Protein AF-M3GEL7-F1 (afdb_monomer)

Sequence (163 aa):
MSGAVFDLKSNQLRPANWTSADAAGLPILPGLVRYEEIASGEIKHAIRFTAKKTQKAYLWPARHYASKITDKNVPPMGTRFRLKASFNIDGFSKENQVILRALKKYGMILADNGSDWFLSGAPNEKWNNDQLHKLGKVLGDQFEAVDSESLMISTDSGEAKQN

Organism: NCBI:txid1001598

Radius of gyration: 15.4 Å; Cα contacts (8 Å, |Δi|>4): 312; chains: 1; bounding box: 36×35×39 Å

Structure (mmCIF, N/CA/C/O backbone):
data_AF-M3GEL7-F1
#
_entry.id   AF-M3GEL7-F1
#
loop_
_atom_site.group_PDB
_atom_site.id
_atom_site.type_symbol
_atom_site.label_atom_id
_atom_site.label_alt_id
_atom_site.label_comp_id
_atom_site.label_asym_id
_atom_site.label_entity_id
_atom_site.label_seq_id
_atom_site.pdbx_PDB_ins_code
_atom_site.Cartn_x
_atom_site.Cartn_y
_atom_site.Cartn_z
_atom_site.occupancy
_atom_site.B_iso_or_equiv
_atom_site.auth_seq_id
_atom_site.auth_comp_id
_atom_site.auth_asym_id
_atom_site.auth_atom_id
_atom_site.pdbx_PDB_model_num
ATOM 1 N N . MET A 1 1 ? 19.418 11.957 -10.071 1.00 50.59 1 MET A N 1
ATOM 2 C CA . MET A 1 1 ? 18.306 12.801 -9.583 1.00 50.59 1 MET A CA 1
ATOM 3 C C . MET A 1 1 ? 17.101 11.884 -9.416 1.00 50.59 1 MET A C 1
ATOM 5 O O . MET A 1 1 ? 16.746 11.236 -10.389 1.00 50.59 1 MET A O 1
ATOM 9 N N . SER A 1 2 ? 16.543 11.740 -8.211 1.00 70.19 2 SER A N 1
ATOM 10 C CA . SER A 1 2 ? 15.485 10.744 -7.920 1.00 70.19 2 SER A CA 1
ATOM 11 C C . SER A 1 2 ? 14.057 11.267 -8.149 1.00 70.19 2 SER A C 1
ATOM 13 O O . SER A 1 2 ? 13.096 10.654 -7.703 1.00 70.19 2 SER A O 1
ATOM 15 N N . GLY A 1 3 ? 13.895 12.408 -8.823 1.00 79.50 3 GLY A N 1
ATOM 16 C CA . GLY A 1 3 ? 12.582 12.978 -9.131 1.00 79.50 3 GLY A CA 1
ATOM 17 C C . GLY A 1 3 ? 11.860 12.214 -10.245 1.00 79.50 3 GLY A C 1
ATOM 18 O O . GLY A 1 3 ? 12.480 11.755 -11.203 1.00 79.50 3 GLY A O 1
ATOM 19 N N . ALA A 1 4 ? 10.539 12.100 -10.130 1.00 88.44 4 ALA A N 1
ATOM 20 C CA . ALA A 1 4 ? 9.664 11.553 -11.160 1.00 88.44 4 ALA A CA 1
ATOM 21 C C . ALA A 1 4 ? 8.361 12.359 -11.208 1.00 88.44 4 ALA A C 1
ATOM 23 O O . ALA A 1 4 ? 7.860 12.786 -10.169 1.00 88.44 4 ALA A O 1
ATOM 24 N N . VAL A 1 5 ? 7.827 12.559 -12.412 1.00 90.25 5 VAL A N 1
ATOM 25 C CA . VAL A 1 5 ? 6.538 13.223 -12.641 1.00 90.25 5 VAL A CA 1
ATOM 26 C C . VAL A 1 5 ? 5.506 12.154 -12.976 1.00 90.25 5 VAL A C 1
ATOM 28 O O . VAL A 1 5 ? 5.783 11.265 -13.781 1.00 90.25 5 VAL A O 1
ATOM 31 N N . PHE A 1 6 ? 4.336 12.253 -12.351 1.00 91.56 6 PHE A N 1
ATOM 32 C CA . PHE A 1 6 ? 3.192 11.379 -12.585 1.00 91.56 6 PHE A CA 1
ATOM 33 C C . PHE A 1 6 ? 1.965 12.243 -12.868 1.00 91.56 6 PHE A C 1
ATOM 35 O O . PHE A 1 6 ? 1.700 13.191 -12.127 1.00 91.56 6 PHE A O 1
ATOM 42 N N . ASP A 1 7 ? 1.212 11.904 -13.912 1.00 91.75 7 ASP A N 1
ATOM 43 C CA . ASP A 1 7 ? -0.116 12.472 -14.128 1.00 91.75 7 ASP A CA 1
ATOM 44 C C . ASP A 1 7 ? -1.133 11.697 -13.286 1.00 91.75 7 ASP A C 1
ATOM 46 O O . ASP A 1 7 ? -1.460 10.552 -13.584 1.00 91.75 7 ASP A O 1
ATOM 50 N N . LEU A 1 8 ? -1.639 12.324 -12.224 1.00 89.56 8 LEU A N 1
ATOM 51 C CA . LEU A 1 8 ? -2.596 11.700 -11.305 1.00 89.56 8 LEU A CA 1
ATOM 52 C C . LEU A 1 8 ? -4.015 11.580 -11.884 1.00 89.56 8 LEU A C 1
ATOM 54 O O . LEU A 1 8 ? -4.898 11.049 -11.215 1.00 89.56 8 LEU A O 1
ATOM 58 N N . LYS A 1 9 ? -4.246 12.075 -13.106 1.00 92.56 9 LYS A N 1
ATOM 59 C CA . LYS A 1 9 ? -5.481 11.851 -13.870 1.00 92.56 9 LYS A CA 1
ATOM 60 C C . LYS A 1 9 ? -5.380 10.648 -14.810 1.00 92.56 9 LYS A C 1
ATOM 62 O O . LYS A 1 9 ? -6.354 10.332 -15.489 1.00 92.56 9 LYS A O 1
ATOM 67 N N . SER A 1 10 ? -4.223 9.991 -14.859 1.00 92.81 10 SER A N 1
ATOM 68 C CA . SER A 1 10 ? -3.946 8.857 -15.731 1.00 92.81 10 SER A CA 1
ATOM 69 C C . SER A 1 10 ? -3.562 7.626 -14.917 1.00 92.81 10 SER A C 1
ATOM 71 O O . SER A 1 10 ? -2.902 7.716 -13.885 1.00 92.81 10 SER A O 1
ATOM 73 N N . ASN A 1 11 ? -3.932 6.453 -15.429 1.00 93.31 11 ASN A N 1
ATOM 74 C CA . ASN A 1 11 ? -3.457 5.172 -14.911 1.00 93.31 11 ASN A CA 1
ATOM 75 C C . ASN A 1 11 ? -2.144 4.727 -15.573 1.00 93.31 11 ASN A C 1
ATOM 77 O O . ASN A 1 11 ? -1.678 3.620 -15.317 1.00 93.31 11 ASN A O 1
ATOM 81 N N . GLN A 1 12 ? -1.536 5.543 -16.439 1.00 93.88 12 GLN A N 1
ATOM 82 C CA . GLN A 1 12 ? -0.288 5.178 -17.100 1.00 93.88 12 GLN A CA 1
ATOM 83 C C . GLN A 1 12 ? 0.823 4.953 -16.070 1.00 93.88 12 GLN A C 1
ATOM 85 O O . GLN A 1 12 ? 1.175 5.844 -15.294 1.00 93.88 12 GLN A O 1
ATOM 90 N N . LEU A 1 13 ? 1.399 3.751 -16.079 1.00 93.56 13 LEU A N 1
ATOM 91 C CA . LEU A 1 13 ? 2.525 3.435 -15.213 1.00 93.56 13 LEU A CA 1
ATOM 92 C C . LEU A 1 13 ? 3.823 3.996 -15.789 1.00 93.56 13 LEU A C 1
ATOM 94 O O . LEU A 1 13 ? 4.002 4.130 -17.000 1.00 93.56 13 LEU A O 1
ATOM 98 N N . ARG A 1 14 ? 4.765 4.289 -14.891 1.00 92.06 14 ARG A N 1
ATOM 99 C CA . ARG A 1 14 ? 6.124 4.686 -15.262 1.00 92.06 14 ARG A CA 1
ATOM 100 C C . ARG A 1 14 ? 6.783 3.584 -16.110 1.00 92.06 14 ARG A C 1
ATOM 102 O O . ARG A 1 14 ? 6.498 2.404 -15.876 1.00 92.06 14 ARG A O 1
ATOM 109 N N . PRO A 1 15 ? 7.689 3.925 -17.048 1.00 94.06 15 PRO A N 1
ATOM 110 C CA . PRO A 1 15 ? 8.480 2.916 -17.736 1.00 94.06 15 PRO A CA 1
ATOM 111 C C . PRO A 1 15 ? 9.171 1.974 -16.747 1.00 94.06 15 PRO A C 1
ATOM 113 O O . PRO A 1 15 ? 9.691 2.401 -15.710 1.00 94.06 15 PRO A O 1
ATOM 116 N N . ALA A 1 16 ? 9.163 0.683 -17.072 1.00 93.81 16 ALA A N 1
ATOM 117 C CA . ALA A 1 16 ? 9.795 -0.333 -16.248 1.00 93.81 16 ALA A CA 1
ATOM 118 C C . ALA A 1 16 ? 11.291 -0.036 -16.045 1.00 93.81 16 ALA A C 1
ATOM 120 O O . ALA A 1 16 ? 11.987 0.459 -16.931 1.00 93.81 16 ALA A O 1
ATOM 121 N N . ASN A 1 17 ? 11.786 -0.374 -14.859 1.00 92.81 17 ASN A N 1
ATOM 122 C CA . ASN A 1 17 ? 13.156 -0.210 -14.380 1.00 92.81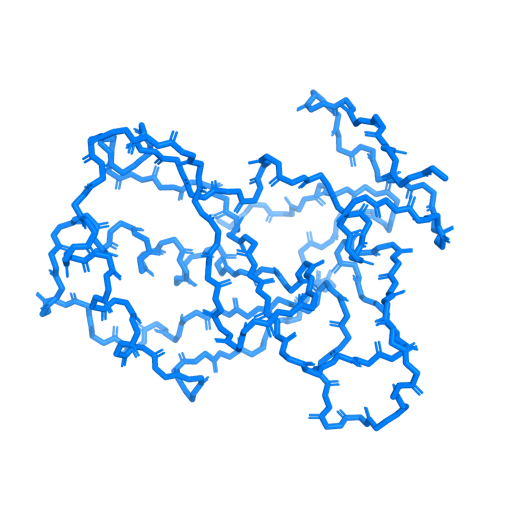 17 ASN A CA 1
ATOM 123 C C . ASN A 1 17 ? 13.636 1.242 -14.188 1.00 92.81 17 ASN A C 1
ATOM 125 O O . ASN A 1 17 ? 14.808 1.457 -13.883 1.00 92.81 17 ASN A O 1
ATOM 129 N N . TRP A 1 18 ? 12.766 2.247 -14.314 1.00 92.81 18 TRP A N 1
ATOM 130 C CA . TRP A 1 18 ? 13.150 3.637 -14.063 1.00 92.81 18 TRP A CA 1
ATOM 131 C C . TRP A 1 18 ? 13.097 3.978 -12.575 1.00 92.81 18 TRP A C 1
ATOM 133 O O . TRP A 1 18 ? 12.063 3.832 -11.926 1.00 92.81 18 TRP A O 1
ATOM 143 N N . THR A 1 19 ? 14.188 4.538 -12.052 1.00 90.50 19 THR A N 1
ATOM 144 C CA . THR A 1 19 ? 14.256 5.029 -10.669 1.00 90.50 19 THR A CA 1
ATOM 145 C C . THR A 1 19 ? 13.264 6.175 -10.423 1.00 90.50 19 THR A C 1
ATOM 147 O O . THR A 1 19 ? 12.926 6.947 -11.331 1.00 90.50 19 THR A O 1
ATOM 150 N N . SER A 1 20 ? 12.806 6.285 -9.176 1.00 92.06 20 SER A N 1
ATOM 151 C CA . SER A 1 20 ? 11.996 7.386 -8.657 1.00 92.06 20 SER A CA 1
ATOM 152 C C . SER A 1 20 ? 12.291 7.599 -7.164 1.00 92.06 20 SER A C 1
ATOM 154 O O . SER A 1 20 ? 13.171 6.936 -6.613 1.00 92.06 20 SER A O 1
ATOM 156 N N . ALA A 1 21 ? 11.574 8.516 -6.514 1.00 92.44 21 ALA A N 1
ATOM 157 C CA . ALA A 1 21 ? 11.632 8.695 -5.064 1.00 92.44 21 ALA A CA 1
ATOM 158 C C . ALA A 1 21 ? 10.999 7.517 -4.303 1.00 92.44 21 ALA A C 1
ATOM 160 O O . ALA A 1 21 ? 11.286 7.333 -3.129 1.00 92.44 21 ALA A O 1
ATOM 161 N N . ASP A 1 22 ? 10.161 6.738 -4.985 1.00 94.62 22 ASP A N 1
ATOM 162 C CA . ASP A 1 22 ? 9.553 5.501 -4.518 1.00 94.62 22 ASP A CA 1
ATOM 163 C C . ASP A 1 22 ? 10.307 4.297 -5.100 1.00 94.62 22 ASP A C 1
ATOM 165 O O . ASP A 1 22 ? 10.508 4.216 -6.322 1.00 94.62 22 ASP A O 1
ATOM 169 N N . ALA A 1 23 ? 10.743 3.360 -4.257 1.00 96.25 23 ALA A N 1
ATOM 170 C CA . ALA A 1 23 ? 11.554 2.236 -4.724 1.00 96.25 23 ALA A CA 1
ATOM 171 C C . ALA A 1 23 ? 10.808 1.290 -5.678 1.00 96.25 23 ALA A C 1
ATOM 173 O O . ALA A 1 23 ? 11.449 0.724 -6.571 1.00 96.25 23 ALA A O 1
ATOM 174 N N . ALA A 1 24 ? 9.488 1.150 -5.523 1.00 96.69 24 ALA A N 1
ATOM 175 C CA . ALA A 1 24 ? 8.626 0.395 -6.426 1.00 96.69 24 ALA A CA 1
ATOM 176 C C . ALA A 1 24 ? 8.343 1.134 -7.747 1.00 96.69 24 ALA A C 1
ATOM 178 O O . ALA A 1 24 ? 7.851 0.524 -8.699 1.00 96.69 24 ALA A O 1
ATOM 179 N N . GLY A 1 25 ? 8.675 2.425 -7.845 1.00 95.88 25 GLY A N 1
ATOM 180 C CA . GLY A 1 25 ? 8.418 3.253 -9.024 1.00 95.88 25 GLY A CA 1
ATOM 181 C C . GLY A 1 25 ? 6.970 3.740 -9.129 1.00 95.88 25 GLY A C 1
ATOM 182 O O . GLY A 1 25 ? 6.530 4.086 -10.227 1.00 95.88 25 GLY A O 1
ATOM 183 N N . LEU A 1 26 ? 6.231 3.743 -8.015 1.00 95.31 26 LEU A N 1
ATOM 184 C CA . LEU A 1 26 ? 4.824 4.135 -7.941 1.00 95.31 26 LEU A CA 1
ATOM 185 C C . LEU A 1 26 ? 4.660 5.621 -7.567 1.00 95.31 26 LEU A C 1
ATOM 187 O O . LEU A 1 26 ? 5.524 6.196 -6.897 1.00 95.31 26 LEU A O 1
ATOM 191 N N . PRO A 1 27 ? 3.539 6.269 -7.939 1.00 94.62 27 PRO A N 1
ATOM 192 C CA . PRO A 1 27 ? 3.213 7.588 -7.410 1.00 94.62 27 PRO A CA 1
ATOM 193 C C . PRO A 1 27 ? 2.946 7.503 -5.898 1.00 94.62 27 PRO A C 1
ATOM 195 O O . PRO A 1 27 ? 2.194 6.649 -5.431 1.00 94.62 27 PRO A O 1
ATOM 198 N N . ILE A 1 28 ? 3.535 8.416 -5.119 1.00 95.81 28 ILE A N 1
ATOM 199 C CA . ILE A 1 28 ? 3.436 8.384 -3.650 1.00 95.81 28 ILE A CA 1
ATOM 200 C C . ILE A 1 28 ? 2.032 8.769 -3.173 1.00 95.81 28 ILE A C 1
ATOM 202 O O . ILE A 1 28 ? 1.422 8.027 -2.404 1.00 95.81 28 ILE A O 1
ATOM 206 N N . LEU A 1 29 ? 1.525 9.920 -3.633 1.00 94.94 29 LEU A N 1
ATOM 207 C CA . LEU A 1 29 ? 0.301 10.544 -3.119 1.00 94.94 29 LEU A CA 1
ATOM 208 C C . LEU A 1 29 ? -0.940 9.626 -3.167 1.00 94.94 29 LEU A C 1
ATOM 210 O O . LEU A 1 29 ? -1.617 9.543 -2.143 1.00 94.94 29 LEU A O 1
ATOM 214 N N . PRO A 1 30 ? -1.232 8.894 -4.264 1.00 94.81 30 PRO A N 1
ATOM 215 C CA . PRO A 1 30 ? -2.403 8.013 -4.329 1.00 94.81 30 PRO A CA 1
ATOM 216 C C . PRO A 1 30 ? -2.388 6.851 -3.331 1.00 94.81 30 PRO A C 1
ATOM 218 O O . PRO A 1 30 ? -3.434 6.273 -3.065 1.00 94.81 30 PRO A O 1
ATOM 221 N N . GLY A 1 31 ? -1.222 6.489 -2.788 1.00 96.25 31 GLY A N 1
ATOM 222 C CA . GLY A 1 31 ? -1.105 5.436 -1.781 1.00 96.25 31 GLY A CA 1
ATOM 223 C C . GLY A 1 31 ? -1.195 5.937 -0.338 1.00 96.25 31 GLY A C 1
ATOM 224 O O . GLY A 1 31 ? -1.253 5.116 0.575 1.00 96.25 31 GLY A O 1
ATOM 225 N N . LEU A 1 32 ? -1.165 7.251 -0.095 1.00 97.75 32 LEU A N 1
ATOM 226 C CA . LEU A 1 32 ? -1.161 7.804 1.262 1.00 97.75 32 LEU A CA 1
ATOM 227 C C . LEU A 1 32 ? -2.549 7.755 1.895 1.00 97.75 32 LEU A C 1
ATOM 229 O O . LEU A 1 32 ? -3.530 8.116 1.252 1.00 97.75 32 LEU A O 1
ATOM 233 N N . VAL A 1 33 ? -2.607 7.420 3.185 1.00 97.88 33 VAL A N 1
ATOM 234 C CA . VAL A 1 33 ? -3.801 7.658 4.009 1.00 97.88 33 VAL A CA 1
ATOM 235 C C . VAL A 1 33 ? -4.006 9.166 4.166 1.00 97.88 33 VAL A C 1
ATOM 237 O O . VAL A 1 33 ? -3.085 9.861 4.607 1.00 97.88 33 VAL A O 1
ATOM 240 N N . ARG A 1 34 ? -5.192 9.687 3.832 1.00 97.25 34 ARG A N 1
ATOM 241 C CA . ARG A 1 34 ? -5.501 11.121 3.964 1.00 97.25 34 ARG A CA 1
ATOM 242 C C . ARG A 1 34 ? -6.525 11.382 5.062 1.00 97.25 34 ARG A C 1
ATOM 244 O O . ARG A 1 34 ? -7.448 10.598 5.276 1.00 97.25 34 ARG A O 1
ATOM 251 N N . TYR A 1 35 ? -6.361 12.499 5.767 1.00 96.25 35 TYR A N 1
ATOM 252 C CA . TYR A 1 35 ? -7.224 12.856 6.895 1.00 96.25 35 TYR A CA 1
ATOM 253 C C . TYR A 1 35 ? -8.682 13.024 6.459 1.00 96.25 35 TYR A C 1
ATOM 255 O O . TYR A 1 35 ? -9.599 12.595 7.152 1.00 96.25 35 TYR A O 1
ATOM 263 N N . GLU A 1 36 ? -8.901 13.589 5.277 1.00 96.44 36 GLU A N 1
ATOM 264 C CA . GLU A 1 36 ? -10.222 13.848 4.712 1.00 96.44 36 GLU A CA 1
ATOM 265 C C . GLU A 1 36 ? -10.990 12.547 4.428 1.00 96.44 36 GLU A C 1
ATOM 267 O O . GLU A 1 36 ? -12.213 12.523 4.529 1.00 96.44 36 GLU A O 1
ATOM 272 N N . GLU A 1 37 ? -10.286 11.451 4.124 1.00 97.06 37 GLU A N 1
ATOM 273 C CA . GLU A 1 37 ? -10.881 10.121 3.924 1.00 97.06 37 GLU A CA 1
ATOM 274 C C . GLU A 1 37 ? -11.284 9.469 5.247 1.00 97.06 37 GLU A C 1
ATO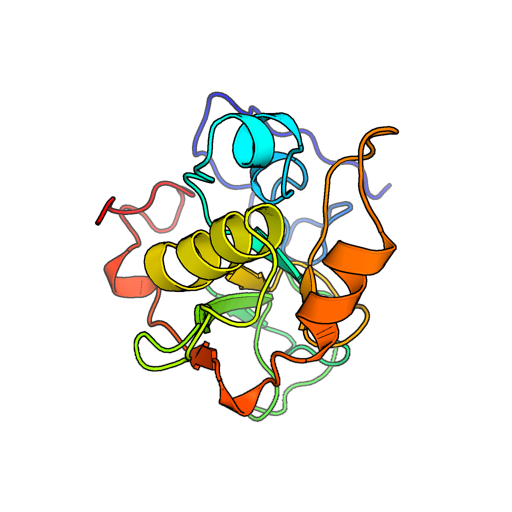M 276 O O . GLU A 1 37 ? -12.323 8.822 5.357 1.00 97.06 37 GLU A O 1
ATOM 281 N N . ILE A 1 38 ? -10.480 9.678 6.289 1.00 96.12 38 ILE A N 1
ATOM 282 C CA . ILE A 1 38 ? -10.829 9.251 7.645 1.00 96.12 38 ILE A CA 1
ATOM 283 C C . ILE A 1 38 ? -12.047 10.031 8.139 1.00 96.12 38 ILE A C 1
ATOM 285 O O . ILE A 1 38 ? -12.984 9.434 8.665 1.00 96.12 38 ILE A O 1
ATOM 289 N N . ALA A 1 39 ? -12.050 11.350 7.931 1.00 94.81 39 ALA A N 1
ATOM 290 C CA . ALA A 1 39 ? -13.143 12.233 8.315 1.00 94.81 39 ALA A CA 1
ATOM 291 C C . ALA A 1 39 ? -14.439 11.936 7.541 1.00 94.81 39 ALA A C 1
ATOM 293 O O . ALA A 1 39 ? -15.522 12.050 8.110 1.00 94.81 39 ALA A O 1
ATOM 294 N N . SER A 1 40 ? -14.343 11.522 6.272 1.00 96.31 40 SER A N 1
ATOM 295 C CA . SER A 1 40 ? -15.496 11.079 5.476 1.00 96.31 40 SER A CA 1
ATOM 296 C C . SER A 1 40 ? -15.940 9.643 5.784 1.00 96.31 40 SER A C 1
ATOM 298 O O . SER A 1 40 ? -17.035 9.242 5.391 1.00 96.31 40 SER A O 1
ATOM 300 N N . GLY A 1 41 ? -15.126 8.878 6.521 1.00 96.94 41 GLY A N 1
ATOM 301 C CA . GLY A 1 41 ? -15.440 7.535 7.005 1.00 96.94 41 GLY A CA 1
ATOM 302 C C . GLY A 1 41 ? -15.034 6.388 6.073 1.00 96.94 41 GLY A C 1
ATOM 303 O O . GLY A 1 41 ? -15.259 5.223 6.425 1.00 96.94 41 GLY A O 1
ATOM 304 N N . GLU A 1 42 ? -14.415 6.675 4.924 1.00 97.31 42 GLU A N 1
ATOM 305 C CA . GLU A 1 42 ? -13.992 5.664 3.952 1.00 97.31 42 GLU A CA 1
ATOM 306 C C . GLU A 1 42 ? -12.735 6.084 3.170 1.00 97.31 42 GLU A C 1
ATOM 308 O O . GLU A 1 42 ? -12.681 7.151 2.563 1.00 97.31 42 GLU A O 1
ATOM 313 N N . ILE A 1 43 ? -11.756 5.176 3.101 1.00 97.88 43 ILE A N 1
ATOM 314 C CA . ILE A 1 43 ? -10.633 5.231 2.153 1.00 97.88 43 ILE A CA 1
ATOM 315 C C . ILE A 1 43 ? -10.947 4.265 1.013 1.00 97.88 43 ILE A C 1
ATOM 317 O O . ILE A 1 43 ? -11.261 3.101 1.267 1.00 97.88 43 ILE A O 1
ATOM 321 N N . LYS A 1 44 ? -10.852 4.732 -0.236 1.00 96.44 44 LYS A N 1
ATOM 322 C CA . LYS A 1 44 ? -11.293 3.994 -1.439 1.00 96.44 44 LYS A CA 1
ATOM 323 C C . LYS A 1 44 ? -10.149 3.468 -2.308 1.00 96.44 44 LYS A C 1
ATOM 325 O 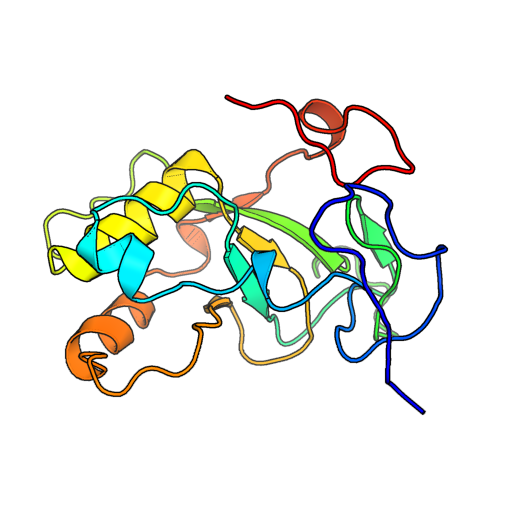O . LYS A 1 44 ? -10.313 3.267 -3.506 1.00 96.44 44 LYS A O 1
ATOM 330 N N . HIS A 1 45 ? -8.974 3.274 -1.723 1.00 95.81 45 HIS A N 1
ATOM 331 C CA . HIS A 1 45 ? -7.788 2.825 -2.442 1.00 95.81 45 HIS A CA 1
ATOM 332 C C . HIS A 1 45 ? -6.919 1.910 -1.576 1.00 95.81 45 HIS A C 1
ATOM 334 O O . HIS A 1 45 ? -7.091 1.830 -0.359 1.00 95.81 45 HIS A O 1
ATOM 340 N N . ALA A 1 46 ? -5.970 1.218 -2.213 1.00 96.19 46 ALA A N 1
ATOM 341 C CA . ALA A 1 46 ? -4.920 0.521 -1.476 1.00 96.19 46 ALA A CA 1
ATOM 342 C C . ALA A 1 46 ? -3.937 1.512 -0.864 1.00 96.19 46 ALA A C 1
ATOM 344 O O . ALA A 1 46 ? -3.592 2.527 -1.470 1.00 96.19 46 ALA A O 1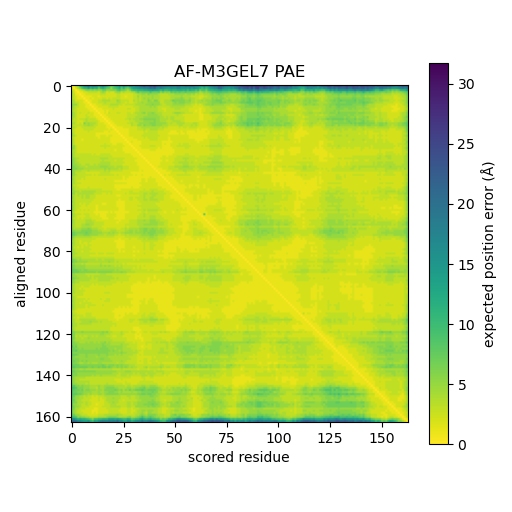
ATOM 345 N N . ILE A 1 47 ? -3.458 1.177 0.326 1.00 98.00 47 ILE A N 1
ATOM 346 C CA . ILE A 1 47 ? -2.520 2.008 1.076 1.00 98.00 47 ILE A CA 1
ATOM 347 C C . ILE A 1 47 ? -1.086 1.591 0.725 1.00 98.00 47 ILE A C 1
ATOM 349 O O . ILE A 1 47 ? -0.799 0.409 0.564 1.00 98.00 47 ILE A O 1
ATOM 353 N N . ARG A 1 48 ? -0.156 2.534 0.591 1.00 97.94 48 ARG A N 1
ATOM 354 C CA . ARG A 1 48 ? 1.269 2.202 0.449 1.00 97.94 48 ARG A CA 1
ATOM 355 C C . ARG A 1 48 ? 1.863 1.822 1.802 1.00 97.94 48 ARG A C 1
ATOM 357 O O . ARG A 1 48 ? 1.534 2.435 2.820 1.00 97.94 48 ARG A O 1
ATOM 364 N N . PHE A 1 49 ? 2.791 0.877 1.805 1.00 98.12 49 PHE A N 1
ATOM 365 C CA . PHE A 1 49 ? 3.552 0.546 3.006 1.00 98.12 49 PHE A CA 1
ATOM 366 C C . PHE A 1 49 ? 5.008 0.195 2.685 1.00 98.12 49 PHE A C 1
ATOM 368 O O . PHE A 1 49 ? 5.376 0.051 1.512 1.00 98.12 49 PHE A O 1
ATOM 375 N N . THR A 1 50 ? 5.834 0.073 3.725 1.00 97.94 50 THR A N 1
ATOM 376 C CA . THR A 1 50 ? 7.246 -0.310 3.601 1.00 97.94 50 THR A CA 1
ATOM 377 C C . THR A 1 50 ? 7.573 -1.642 4.269 1.00 97.94 50 THR A C 1
ATOM 379 O O . THR A 1 50 ? 6.874 -2.090 5.180 1.00 97.94 50 THR A O 1
ATOM 382 N N . ALA A 1 51 ? 8.672 -2.257 3.837 1.00 97.50 51 ALA A N 1
ATOM 383 C CA . ALA A 1 51 ? 9.280 -3.412 4.494 1.00 97.50 51 ALA A CA 1
ATOM 384 C C . ALA A 1 51 ? 10.799 -3.250 4.575 1.00 97.50 51 ALA A C 1
ATOM 386 O O . ALA A 1 51 ? 11.411 -2.591 3.736 1.00 97.50 51 ALA A O 1
ATOM 387 N N . LYS A 1 52 ? 11.436 -3.867 5.568 1.00 97.00 52 LYS A N 1
ATOM 388 C CA . LYS A 1 52 ? 12.881 -3.743 5.790 1.00 97.00 52 LYS A CA 1
ATOM 389 C C . LYS A 1 52 ? 13.702 -4.500 4.758 1.00 97.00 52 LYS A C 1
ATOM 391 O O . LYS A 1 52 ? 14.802 -4.078 4.404 1.00 97.00 52 LYS A O 1
ATOM 396 N N . LYS A 1 53 ? 13.193 -5.645 4.303 1.00 97.38 53 LYS A N 1
ATOM 397 C CA . LYS A 1 53 ? 13.833 -6.489 3.293 1.00 97.38 53 LYS A CA 1
ATOM 398 C C . LYS A 1 53 ? 12.851 -6.774 2.171 1.00 97.38 53 LYS A C 1
ATOM 400 O O . LYS A 1 53 ? 11.758 -7.273 2.411 1.00 97.38 53 LYS A O 1
ATOM 405 N N . THR A 1 54 ? 13.290 -6.504 0.952 1.00 97.88 54 THR A N 1
ATOM 406 C CA . THR A 1 54 ? 12.521 -6.722 -0.273 1.00 97.88 54 THR A CA 1
ATOM 407 C C . THR A 1 54 ? 13.367 -7.478 -1.287 1.00 97.88 54 THR A C 1
ATOM 409 O O . THR A 1 54 ? 14.600 -7.474 -1.209 1.00 97.88 54 THR A O 1
ATOM 412 N N . GLN A 1 55 ? 12.728 -8.167 -2.223 1.00 98.25 55 GLN A N 1
ATOM 413 C CA . GLN A 1 55 ? 13.418 -8.930 -3.259 1.00 98.25 55 GLN A CA 1
ATOM 414 C C . GLN A 1 55 ? 13.974 -8.011 -4.359 1.00 98.25 55 GLN A C 1
ATOM 416 O O . GLN A 1 55 ? 13.441 -6.937 -4.634 1.00 98.25 55 GLN A O 1
ATOM 421 N N . LYS A 1 56 ? 15.024 -8.460 -5.051 1.00 97.94 56 LYS A N 1
ATOM 422 C CA . LYS A 1 56 ? 15.505 -7.932 -6.337 1.00 97.94 56 LYS A CA 1
ATOM 423 C C . LYS A 1 56 ? 14.538 -8.323 -7.470 1.00 97.94 56 LYS A C 1
ATOM 425 O O . LYS A 1 56 ? 14.918 -8.987 -8.431 1.00 97.94 56 LYS A O 1
ATOM 430 N N . ALA A 1 57 ? 13.270 -7.971 -7.300 1.00 97.69 57 ALA A N 1
ATOM 431 C CA . ALA A 1 57 ? 12.174 -8.225 -8.222 1.00 97.69 57 ALA A CA 1
ATOM 432 C C . ALA A 1 57 ? 10.997 -7.295 -7.887 1.00 97.69 57 ALA A C 1
ATOM 434 O O . ALA A 1 57 ? 10.922 -6.731 -6.791 1.00 97.69 57 ALA A O 1
ATOM 435 N N . TYR A 1 58 ? 10.072 -7.152 -8.832 1.00 97.31 58 TYR A N 1
ATOM 436 C CA . TYR A 1 58 ? 8.815 -6.437 -8.641 1.00 97.31 58 TYR A CA 1
ATOM 437 C C . TYR A 1 58 ? 7.665 -7.177 -9.326 1.00 97.31 58 TYR A C 1
ATOM 439 O O . TYR A 1 58 ? 7.875 -7.908 -10.292 1.00 97.31 58 TYR A O 1
ATOM 447 N N . LEU A 1 59 ? 6.458 -6.962 -8.814 1.00 96.62 59 LEU A N 1
ATOM 448 C CA . LEU A 1 59 ? 5.189 -7.423 -9.367 1.00 96.62 59 LEU A CA 1
ATOM 449 C C . LEU A 1 59 ? 4.328 -6.213 -9.723 1.00 96.62 59 LEU A C 1
ATOM 451 O O . LEU A 1 59 ? 4.489 -5.143 -9.138 1.00 96.62 59 LEU A O 1
ATOM 455 N N . TRP A 1 60 ? 3.388 -6.376 -10.652 1.00 96.50 60 TRP A N 1
ATOM 456 C CA . TRP A 1 60 ? 2.425 -5.320 -10.962 1.00 96.50 60 TRP A CA 1
ATOM 457 C C . TRP A 1 60 ? 1.684 -4.849 -9.686 1.00 96.50 60 TRP A C 1
ATOM 459 O O . TRP A 1 60 ? 1.316 -5.687 -8.856 1.00 96.50 60 TRP A O 1
ATOM 469 N N . PRO A 1 61 ? 1.463 -3.529 -9.500 1.00 95.94 61 PRO A N 1
ATOM 470 C CA . PRO A 1 61 ? 1.732 -2.431 -10.443 1.00 95.94 61 PRO A CA 1
ATOM 471 C C . PRO A 1 61 ? 3.148 -1.838 -10.366 1.00 95.94 61 PRO A C 1
ATOM 473 O O . PRO A 1 61 ? 3.439 -0.867 -11.065 1.00 95.94 61 PRO A O 1
ATOM 476 N N . ALA A 1 62 ? 4.034 -2.376 -9.525 1.00 97.25 62 ALA A N 1
ATOM 477 C CA . ALA A 1 62 ? 5.391 -1.861 -9.401 1.00 97.25 62 ALA A CA 1
ATOM 478 C C . ALA A 1 62 ? 6.191 -2.016 -10.704 1.00 97.25 62 ALA A C 1
ATOM 480 O O . ALA A 1 62 ? 5.937 -2.873 -11.556 1.00 97.25 62 ALA A O 1
ATOM 481 N N . ARG A 1 63 ? 7.167 -1.123 -10.849 1.00 96.81 63 ARG A N 1
ATOM 482 C CA . ARG A 1 63 ? 8.010 -0.947 -12.036 1.00 96.81 63 ARG A CA 1
ATOM 483 C C . ARG A 1 63 ? 9.486 -1.017 -11.743 1.00 96.81 63 ARG A C 1
ATOM 485 O O . ARG A 1 63 ? 10.288 -1.002 -12.670 1.00 96.81 63 ARG A O 1
ATOM 492 N N . HIS A 1 64 ? 9.857 -1.046 -10.478 1.00 97.06 64 HIS A N 1
ATOM 493 C CA . HIS A 1 64 ? 11.238 -0.981 -10.059 1.00 97.06 64 HIS A CA 1
ATOM 494 C C . HIS A 1 64 ? 11.407 -1.677 -8.703 1.00 97.06 64 HIS A C 1
ATOM 496 O O . HIS A 1 64 ? 10.432 -2.024 -8.038 1.00 97.06 64 HIS A O 1
ATOM 502 N N . TYR A 1 65 ? 12.655 -1.931 -8.319 1.00 97.19 65 TYR A N 1
ATOM 503 C CA . TYR A 1 65 ? 13.031 -2.459 -7.012 1.00 97.19 65 TYR A CA 1
ATOM 504 C C . TYR A 1 65 ? 14.301 -1.759 -6.522 1.00 97.19 65 TYR A C 1
ATOM 506 O O . TYR A 1 65 ? 15.124 -1.318 -7.318 1.00 97.19 65 TYR A O 1
ATOM 514 N N . ALA A 1 66 ? 14.526 -1.719 -5.210 1.00 95.81 66 ALA A N 1
ATOM 515 C CA . ALA A 1 66 ? 15.763 -1.191 -4.627 1.00 95.81 66 ALA A CA 1
ATOM 516 C C . ALA A 1 66 ? 16.406 -2.225 -3.692 1.00 95.81 66 ALA A C 1
ATOM 518 O O . ALA A 1 66 ? 16.514 -2.020 -2.488 1.00 95.81 66 ALA A O 1
ATOM 519 N N . SER A 1 67 ? 16.801 -3.376 -4.238 1.00 96.75 67 SER A N 1
ATOM 520 C CA . SER A 1 67 ? 17.363 -4.480 -3.458 1.00 96.75 67 SER A CA 1
ATOM 521 C C . SER A 1 67 ? 18.402 -5.277 -4.245 1.00 96.75 67 SER A C 1
ATOM 523 O O . SER A 1 67 ? 18.455 -5.236 -5.473 1.00 96.75 67 SER A O 1
ATOM 525 N N . LYS A 1 68 ? 19.235 -6.018 -3.512 1.00 97.19 68 LYS A N 1
ATOM 526 C CA . LYS A 1 68 ? 20.161 -7.033 -4.038 1.00 97.19 68 LYS A CA 1
ATOM 527 C C . LYS A 1 68 ? 19.774 -8.459 -3.615 1.00 97.19 68 LYS A C 1
ATOM 529 O O . LYS A 1 68 ? 20.438 -9.402 -4.028 1.00 97.19 68 LYS A O 1
ATOM 534 N N . ILE A 1 69 ? 18.738 -8.619 -2.789 1.00 98.12 69 ILE A N 1
ATOM 535 C CA . ILE A 1 69 ? 18.338 -9.904 -2.202 1.00 98.12 69 ILE A CA 1
ATOM 536 C C . ILE A 1 69 ? 17.597 -10.740 -3.249 1.00 98.12 69 ILE A C 1
ATOM 538 O O . ILE A 1 69 ? 16.604 -10.287 -3.802 1.00 98.12 69 ILE A O 1
ATOM 542 N N . THR A 1 70 ? 18.040 -11.968 -3.501 1.00 97.62 70 THR A N 1
ATOM 543 C CA . THR A 1 70 ? 17.382 -12.905 -4.434 1.00 97.62 70 THR A CA 1
ATOM 544 C C . THR A 1 70 ? 16.580 -14.003 -3.732 1.00 97.62 70 THR A C 1
ATOM 546 O O . THR A 1 70 ? 15.945 -14.816 -4.400 1.00 97.62 70 THR A O 1
ATOM 549 N N . ASP A 1 71 ? 16.593 -14.026 -2.396 1.00 96.81 71 ASP A N 1
ATOM 550 C CA . ASP A 1 71 ? 15.805 -14.955 -1.585 1.00 96.81 71 ASP A CA 1
ATOM 551 C C . ASP A 1 71 ? 14.305 -14.805 -1.900 1.00 96.81 71 ASP A C 1
ATOM 553 O O . ASP A 1 71 ? 13.788 -13.691 -2.010 1.00 96.81 71 ASP A O 1
ATOM 557 N N . LYS A 1 72 ? 13.609 -15.931 -2.070 1.00 94.25 72 LYS A N 1
ATOM 558 C CA . LYS A 1 72 ? 12.163 -15.985 -2.332 1.00 94.25 72 LYS A CA 1
ATOM 559 C C . LYS A 1 72 ? 11.318 -15.807 -1.068 1.00 94.25 72 LYS A C 1
ATOM 561 O O . LYS A 1 72 ? 10.115 -15.615 -1.183 1.00 94.25 72 LYS A O 1
ATOM 566 N N . ASN A 1 73 ? 11.940 -15.818 0.111 1.00 94.38 73 ASN A N 1
ATOM 567 C CA . ASN A 1 73 ? 11.269 -15.607 1.396 1.00 94.38 73 ASN A CA 1
ATOM 568 C C . ASN A 1 73 ? 11.071 -14.125 1.761 1.00 94.38 73 ASN A C 1
ATOM 570 O O . ASN A 1 73 ? 10.530 -13.825 2.823 1.00 94.38 73 ASN A O 1
ATOM 574 N N . VAL A 1 74 ? 11.510 -13.190 0.912 1.00 95.94 74 VAL A N 1
ATOM 575 C CA . VAL A 1 74 ? 11.215 -11.758 1.063 1.00 95.94 74 VAL A CA 1
ATOM 576 C C . VAL A 1 74 ? 10.334 -11.280 -0.092 1.00 95.94 74 VAL A C 1
ATOM 578 O O . VAL A 1 74 ? 10.523 -11.732 -1.224 1.00 95.94 74 VAL A O 1
ATOM 581 N N . PRO A 1 75 ? 9.375 -10.373 0.155 1.00 96.88 75 PRO A N 1
ATOM 582 C CA . PRO A 1 75 ? 8.430 -9.964 -0.874 1.00 96.88 75 PRO A CA 1
ATOM 583 C C . PRO A 1 75 ? 9.097 -9.076 -1.942 1.00 96.88 75 PRO A C 1
ATOM 585 O O . PRO A 1 75 ? 9.909 -8.206 -1.604 1.00 96.88 75 PRO A O 1
ATOM 588 N N . PRO A 1 76 ? 8.756 -9.240 -3.232 1.00 98.00 76 PRO A N 1
ATOM 589 C CA . PRO A 1 76 ? 9.093 -8.266 -4.267 1.00 98.00 76 PRO A CA 1
ATOM 590 C C . PRO A 1 76 ? 8.303 -6.962 -4.093 1.00 98.00 76 PRO A C 1
ATOM 592 O O . PRO A 1 76 ? 7.208 -6.953 -3.522 1.00 98.00 76 PRO A O 1
ATOM 595 N N . MET A 1 77 ? 8.826 -5.854 -4.625 1.00 98.12 77 MET A N 1
ATOM 596 C CA . MET A 1 77 ? 8.068 -4.595 -4.685 1.00 98.12 77 MET A CA 1
ATOM 597 C C . MET A 1 77 ? 6.747 -4.796 -5.437 1.00 98.12 77 MET A C 1
ATOM 599 O O . MET A 1 77 ? 6.660 -5.627 -6.337 1.00 98.12 77 MET A O 1
ATOM 603 N N . GLY A 1 78 ? 5.707 -4.056 -5.064 1.00 97.44 78 GLY A N 1
ATOM 604 C CA . GLY A 1 78 ? 4.370 -4.197 -5.645 1.00 97.44 78 GLY A CA 1
ATOM 605 C C . GLY A 1 78 ? 3.541 -5.348 -5.074 1.00 97.44 78 GLY A C 1
ATOM 606 O O . GLY A 1 78 ? 2.345 -5.406 -5.349 1.00 97.44 78 GLY A O 1
ATOM 607 N N . THR A 1 79 ? 4.122 -6.222 -4.238 1.00 97.62 79 THR A N 1
ATOM 608 C CA . THR A 1 79 ? 3.347 -7.260 -3.542 1.00 97.62 79 THR A CA 1
ATOM 609 C C . THR A 1 79 ? 2.200 -6.620 -2.773 1.00 97.62 79 THR A C 1
ATOM 611 O O . THR A 1 79 ? 2.400 -5.675 -1.999 1.00 97.62 79 THR A O 1
ATOM 614 N N . ARG A 1 80 ? 0.996 -7.152 -2.983 1.00 97.38 80 ARG A N 1
ATOM 615 C CA . ARG A 1 80 ? -0.206 -6.695 -2.304 1.00 97.38 80 ARG A CA 1
ATOM 616 C C . ARG A 1 80 ? -0.508 -7.596 -1.117 1.00 97.38 80 ARG A C 1
ATOM 618 O O . ARG A 1 80 ? -0.575 -8.814 -1.254 1.00 97.38 80 ARG A O 1
ATOM 625 N N . PHE A 1 81 ? -0.731 -6.978 0.033 1.00 97.75 81 PHE A N 1
ATOM 626 C CA . PHE A 1 81 ? -1.183 -7.649 1.245 1.00 97.75 81 PHE A CA 1
ATOM 627 C C . PHE A 1 81 ? -2.547 -7.116 1.651 1.00 97.75 81 PHE A C 1
ATOM 629 O O . PHE A 1 81 ? -2.833 -5.931 1.492 1.00 97.75 81 PHE A O 1
ATOM 636 N N . ARG A 1 82 ? -3.397 -7.977 2.196 1.00 97.56 82 ARG A N 1
ATOM 637 C CA . ARG A 1 82 ? -4.730 -7.609 2.675 1.00 97.56 82 ARG A CA 1
ATOM 638 C C . ARG A 1 82 ? -4.906 -8.072 4.105 1.00 97.56 82 ARG A C 1
ATOM 640 O O . ARG A 1 82 ? -4.432 -9.142 4.469 1.00 97.56 82 ARG A O 1
ATOM 647 N N . LEU A 1 83 ? -5.556 -7.251 4.922 1.00 98.50 83 LEU A N 1
ATOM 648 C CA . LEU A 1 83 ? -5.908 -7.638 6.282 1.00 98.50 83 LEU A CA 1
ATOM 649 C C . LEU A 1 83 ? -6.982 -8.725 6.210 1.00 98.50 83 LEU A C 1
ATOM 651 O O . LEU A 1 83 ? -7.987 -8.552 5.518 1.00 98.50 83 LEU A O 1
ATOM 655 N N . LYS A 1 84 ? -6.785 -9.832 6.929 1.00 98.44 84 LYS A N 1
ATOM 656 C CA . LYS A 1 84 ? -7.739 -10.944 6.960 1.00 98.44 84 LYS A CA 1
ATOM 657 C C . LYS A 1 84 ? -9.128 -10.449 7.353 1.00 98.44 84 LYS A C 1
ATOM 659 O O . LYS A 1 84 ? -9.294 -9.688 8.311 1.00 98.44 84 LYS A O 1
ATOM 664 N N . ALA A 1 85 ? -10.150 -10.932 6.647 1.00 96.81 85 ALA A N 1
ATOM 665 C CA . ALA A 1 85 ? -11.539 -10.561 6.913 1.00 96.81 85 ALA A CA 1
ATOM 666 C C . ALA A 1 85 ? -11.956 -10.864 8.366 1.00 96.81 85 ALA A C 1
ATOM 668 O O . ALA A 1 85 ? -12.696 -10.082 8.968 1.00 96.81 85 ALA A O 1
ATOM 669 N N . SER A 1 86 ? -11.412 -11.941 8.943 1.00 97.12 86 SER A N 1
ATOM 670 C CA . SER A 1 86 ? -11.662 -12.408 10.311 1.00 97.12 86 SER A CA 1
ATOM 671 C C . SER A 1 86 ? -11.014 -11.567 11.416 1.00 97.12 86 SER A C 1
ATOM 673 O O . SER A 1 86 ? -11.385 -11.725 12.576 1.00 97.12 86 SER A O 1
ATOM 675 N N . PHE A 1 87 ? -10.069 -10.674 11.104 1.00 98.12 87 PHE A N 1
ATOM 676 C CA . PHE A 1 87 ? -9.414 -9.857 12.128 1.00 98.12 87 PHE A CA 1
ATOM 677 C C . PHE A 1 87 ? -10.423 -8.912 12.796 1.00 98.12 87 PHE A C 1
ATOM 679 O O . PHE A 1 87 ? -11.071 -8.115 12.113 1.00 98.12 87 PHE A O 1
ATOM 686 N N . ASN A 1 88 ? -10.572 -8.976 14.120 1.00 97.19 88 ASN A N 1
ATOM 687 C CA . ASN A 1 88 ? -11.514 -8.115 14.836 1.00 97.19 88 ASN A CA 1
ATOM 688 C C . ASN A 1 88 ? -10.971 -6.680 14.949 1.00 97.19 88 ASN A C 1
ATOM 690 O O . ASN A 1 88 ? -9.861 -6.463 15.433 1.00 97.19 88 ASN A O 1
ATOM 694 N N . ILE A 1 89 ? -11.773 -5.699 14.530 1.00 97.94 89 ILE A N 1
ATOM 695 C CA . ILE A 1 89 ? -11.408 -4.277 14.544 1.00 97.94 89 ILE A CA 1
ATOM 696 C C . ILE A 1 89 ? -12.175 -3.465 15.599 1.00 97.94 89 ILE A C 1
ATOM 698 O O . ILE A 1 89 ? -11.875 -2.288 15.780 1.00 97.94 89 ILE A O 1
ATOM 702 N N . ASP A 1 90 ? -13.122 -4.067 16.321 1.00 96.56 90 ASP A N 1
ATOM 703 C CA . ASP A 1 90 ? -14.051 -3.351 17.210 1.00 96.56 90 ASP A CA 1
ATOM 704 C C . ASP A 1 90 ? -13.344 -2.672 18.392 1.00 96.56 90 ASP A C 1
ATOM 706 O O . ASP A 1 90 ? -13.799 -1.648 18.896 1.00 96.56 90 ASP A O 1
ATOM 710 N N . GLY A 1 91 ? -12.184 -3.198 18.802 1.00 95.62 91 GLY A N 1
ATOM 711 C CA . GLY A 1 91 ? -11.345 -2.617 19.857 1.00 95.62 91 GLY A CA 1
ATOM 712 C C . GLY A 1 91 ? -10.516 -1.396 19.431 1.00 95.62 91 GLY A C 1
ATOM 713 O O . GLY A 1 91 ? -9.797 -0.826 20.254 1.00 95.62 91 GLY A O 1
ATOM 714 N N . PHE A 1 92 ? -10.566 -1.001 18.157 1.00 97.44 92 PHE A N 1
ATOM 715 C CA . PHE A 1 92 ? -9.864 0.172 17.637 1.00 97.44 92 PHE A CA 1
ATOM 716 C C . PHE A 1 92 ? -10.773 1.407 17.633 1.00 97.44 92 PHE A C 1
ATOM 718 O O . PHE A 1 92 ? -11.997 1.293 17.607 1.00 97.44 92 PHE A O 1
ATOM 725 N N . SER A 1 93 ? -10.173 2.604 17.630 1.00 96.62 93 SER A N 1
ATOM 726 C CA . SER A 1 93 ? -10.929 3.854 17.481 1.00 96.62 93 SER A CA 1
ATOM 727 C C . SER A 1 93 ? -11.655 3.906 16.133 1.00 96.62 93 SER A C 1
ATOM 729 O O . SER A 1 93 ? -11.277 3.206 15.190 1.00 96.62 93 SER A O 1
ATOM 731 N N . LYS A 1 94 ? -12.674 4.763 16.014 1.00 95.75 94 LYS A N 1
ATOM 732 C CA . LYS A 1 94 ? -13.448 4.903 14.771 1.00 95.75 94 LYS A CA 1
ATOM 733 C C . LYS A 1 94 ? -12.552 5.243 13.577 1.00 95.75 94 LYS A C 1
ATOM 735 O O . LYS A 1 94 ? -12.740 4.674 12.507 1.00 95.75 94 LYS A O 1
ATOM 740 N N . GLU A 1 95 ? -11.553 6.098 13.783 1.00 95.00 95 GLU A N 1
ATOM 741 C CA . GLU A 1 95 ? -10.570 6.509 12.776 1.00 95.00 95 GLU A CA 1
ATOM 742 C C . GLU A 1 95 ? -9.733 5.318 12.302 1.00 95.00 95 GLU A C 1
ATOM 744 O O . GLU A 1 95 ? -9.646 5.041 11.107 1.00 95.00 95 GLU A O 1
ATOM 749 N N . ASN A 1 96 ? -9.182 4.546 13.240 1.00 97.44 96 ASN A N 1
ATOM 750 C CA . ASN A 1 96 ? -8.407 3.354 12.909 1.00 97.44 96 ASN A CA 1
ATOM 751 C C . ASN A 1 96 ? -9.261 2.295 12.215 1.00 97.44 96 ASN A C 1
ATOM 753 O O . ASN A 1 96 ? -8.786 1.630 11.300 1.00 97.44 96 ASN A O 1
ATOM 757 N N . GLN A 1 97 ? -10.527 2.145 12.602 1.00 98.06 97 GLN A N 1
ATOM 758 C CA . GLN A 1 97 ? -11.427 1.221 11.923 1.00 98.06 97 GLN A CA 1
ATOM 759 C C . GLN A 1 97 ? -11.649 1.600 10.450 1.00 98.06 97 GLN A C 1
ATOM 761 O O . GLN A 1 97 ? -11.817 0.695 9.637 1.00 98.06 97 GLN A O 1
ATOM 766 N N . VAL A 1 98 ? -11.607 2.886 10.070 1.00 98.19 98 VAL A N 1
ATOM 767 C CA . VAL A 1 98 ? -11.647 3.294 8.649 1.00 98.19 98 VAL A CA 1
ATOM 768 C C . VAL A 1 98 ? -10.439 2.729 7.897 1.00 98.19 98 VAL A C 1
ATOM 770 O O . VAL A 1 98 ? -10.609 2.094 6.855 1.00 98.19 98 VAL A O 1
ATOM 773 N N . ILE A 1 99 ? -9.235 2.878 8.459 1.00 98.25 99 ILE A N 1
ATOM 774 C CA . ILE A 1 99 ? -7.988 2.345 7.882 1.00 98.25 99 ILE A CA 1
ATOM 775 C C . ILE A 1 99 ? -8.050 0.821 7.791 1.00 98.25 99 ILE A C 1
ATOM 777 O O . ILE A 1 99 ? -7.775 0.247 6.742 1.00 98.25 99 ILE A O 1
ATOM 781 N N . LEU A 1 100 ? -8.461 0.148 8.866 1.00 98.38 100 LEU A N 1
ATOM 782 C CA . LEU A 1 100 ? -8.529 -1.311 8.911 1.00 98.38 100 LEU A CA 1
ATOM 783 C C . LEU A 1 100 ? -9.576 -1.864 7.936 1.00 98.38 100 LEU A C 1
ATOM 785 O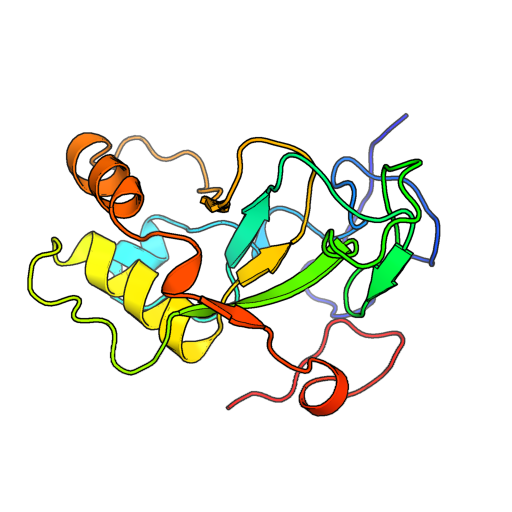 O . LEU A 1 100 ? -9.327 -2.884 7.296 1.00 98.38 100 LEU A O 1
ATOM 789 N N . ARG A 1 101 ? -10.717 -1.185 7.750 1.00 98.50 101 ARG A N 1
ATOM 790 C CA . ARG A 1 101 ? -11.688 -1.535 6.699 1.00 98.50 101 ARG A CA 1
ATOM 791 C C . ARG A 1 101 ? -11.083 -1.390 5.304 1.00 98.50 101 ARG A C 1
ATOM 793 O O . ARG A 1 101 ? -11.279 -2.277 4.476 1.00 98.50 101 ARG A O 1
ATOM 800 N N . ALA A 1 102 ? -10.308 -0.337 5.053 1.00 98.06 102 ALA A N 1
ATOM 801 C CA . ALA A 1 102 ? -9.605 -0.167 3.784 1.00 98.06 102 ALA A CA 1
ATOM 802 C C . ALA A 1 102 ? -8.552 -1.263 3.560 1.00 98.06 102 ALA A C 1
ATOM 804 O O . ALA A 1 102 ? -8.508 -1.858 2.487 1.00 98.06 102 ALA A O 1
ATOM 805 N N . LEU A 1 103 ? -7.786 -1.629 4.591 1.00 98.25 103 LEU A N 1
ATOM 806 C CA . LEU A 1 103 ? -6.843 -2.749 4.537 1.00 98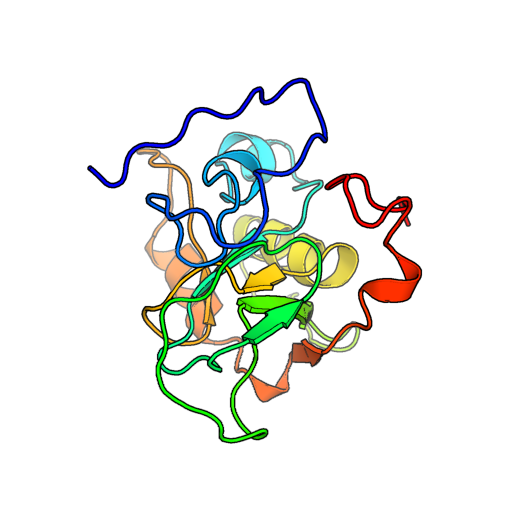.25 103 LEU A CA 1
ATOM 807 C C . LEU A 1 103 ? -7.537 -4.099 4.323 1.00 98.25 103 LEU A C 1
ATOM 809 O O . LEU A 1 103 ? -6.952 -4.975 3.694 1.00 98.25 103 LEU A O 1
ATOM 813 N N . LYS A 1 104 ? -8.769 -4.284 4.813 1.00 97.88 104 LYS A N 1
ATOM 814 C CA . LYS A 1 104 ? -9.575 -5.479 4.520 1.00 97.88 104 LYS A CA 1
ATOM 815 C C . LYS A 1 104 ? -10.118 -5.487 3.096 1.00 97.88 104 LYS A C 1
ATOM 817 O O . LYS A 1 104 ? -10.174 -6.545 2.490 1.00 97.88 104 LYS A O 1
ATOM 822 N N . LYS A 1 105 ? -10.551 -4.341 2.563 1.00 96.50 105 LYS A N 1
ATOM 823 C CA . LYS A 1 105 ? -11.213 -4.264 1.249 1.00 96.50 105 LYS A CA 1
ATOM 824 C C . LYS A 1 105 ? -10.217 -4.123 0.099 1.00 96.50 105 LYS A C 1
ATOM 826 O O . LYS A 1 105 ? -10.229 -4.910 -0.844 1.00 96.50 105 LYS A O 1
ATOM 831 N N . TYR A 1 106 ? -9.346 -3.126 0.191 1.00 96.19 106 TYR A N 1
ATOM 832 C CA . TYR A 1 106 ? -8.382 -2.759 -0.841 1.00 96.19 106 TYR A CA 1
ATOM 833 C C . TYR A 1 106 ? -6.966 -3.238 -0.516 1.00 96.19 106 TYR A C 1
ATOM 835 O O . TYR A 1 106 ? -6.150 -3.348 -1.422 1.00 96.19 106 TYR A O 1
ATOM 843 N N . GLY A 1 107 ? -6.654 -3.551 0.741 1.00 97.12 107 GLY A N 1
ATOM 844 C CA . GLY A 1 107 ? -5.305 -3.962 1.124 1.00 97.12 107 GLY A CA 1
ATOM 845 C C . GLY A 1 107 ? -4.281 -2.835 1.015 1.00 97.12 107 GLY A C 1
ATOM 846 O O . GLY A 1 107 ? -4.603 -1.646 1.038 1.00 97.12 107 GLY A O 1
ATOM 847 N N . MET A 1 108 ? -3.022 -3.231 0.915 1.00 97.81 108 MET A N 1
ATOM 848 C CA . MET A 1 108 ? -1.870 -2.348 0.841 1.00 97.81 108 MET A CA 1
ATOM 849 C C . MET A 1 108 ? -0.810 -2.901 -0.105 1.00 97.81 108 MET A C 1
ATOM 851 O O . MET A 1 108 ? -0.716 -4.112 -0.303 1.00 97.81 108 MET A O 1
ATOM 855 N N . ILE A 1 109 ? -0.025 -2.009 -0.702 1.00 97.81 109 ILE A N 1
ATOM 856 C CA . ILE A 1 109 ? 0.983 -2.329 -1.717 1.00 97.81 109 ILE A CA 1
ATOM 857 C C . ILE A 1 109 ? 2.369 -1.978 -1.183 1.00 97.81 109 ILE A C 1
ATOM 859 O O . ILE A 1 109 ? 2.588 -0.869 -0.685 1.00 97.81 109 ILE A O 1
ATOM 863 N N . LEU A 1 110 ? 3.301 -2.925 -1.305 1.00 98.31 110 LEU A N 1
ATOM 864 C CA . LEU A 1 110 ? 4.688 -2.732 -0.901 1.00 98.31 110 LEU A CA 1
ATOM 865 C C . LEU A 1 110 ? 5.370 -1.763 -1.866 1.00 98.31 110 LEU A C 1
ATOM 867 O O . LEU A 1 110 ? 5.622 -2.111 -3.020 1.00 98.31 110 LEU A O 1
ATOM 871 N N . ALA A 1 111 ? 5.640 -0.552 -1.394 1.00 97.94 111 ALA A N 1
ATOM 872 C CA . ALA A 1 111 ? 6.097 0.547 -2.239 1.00 97.94 111 ALA A CA 1
ATOM 873 C C . ALA A 1 111 ? 7.564 0.926 -1.988 1.00 97.94 111 ALA A C 1
ATOM 875 O O . ALA A 1 111 ? 8.245 1.412 -2.888 1.00 97.94 111 ALA A O 1
ATOM 876 N N . ASP A 1 112 ? 8.070 0.692 -0.774 1.00 97.81 112 ASP A N 1
ATOM 877 C CA . ASP A 1 112 ? 9.424 1.110 -0.421 1.00 97.81 112 ASP A CA 1
ATOM 878 C C . ASP A 1 112 ? 10.119 0.230 0.616 1.00 97.81 112 ASP A C 1
ATOM 880 O O . ASP A 1 112 ? 9.504 -0.593 1.303 1.00 97.81 112 ASP A O 1
ATOM 884 N N . ASN A 1 113 ? 11.423 0.454 0.744 1.00 97.38 113 ASN A N 1
ATOM 885 C CA . ASN A 1 113 ? 12.216 -0.053 1.844 1.00 97.38 113 ASN A CA 1
ATOM 886 C C . ASN A 1 113 ? 12.090 0.877 3.056 1.00 97.38 113 ASN A C 1
ATOM 888 O O . ASN A 1 113 ? 12.251 2.090 2.949 1.00 97.38 113 ASN A O 1
ATOM 892 N N . GLY A 1 114 ? 11.855 0.304 4.229 1.00 96.31 114 GLY A N 1
ATOM 893 C CA . GLY A 1 114 ? 11.663 1.066 5.459 1.00 96.31 114 GLY A CA 1
ATOM 894 C C . GLY A 1 114 ? 11.432 0.155 6.654 1.00 96.31 114 GLY A C 1
ATOM 895 O O . GLY A 1 114 ? 11.954 -0.956 6.708 1.00 96.31 114 GLY A O 1
ATOM 896 N N . SER A 1 115 ? 10.648 0.613 7.622 1.00 95.00 115 SER A N 1
ATOM 897 C CA . SER A 1 115 ? 10.205 -0.237 8.731 1.00 95.00 115 SER A CA 1
ATOM 898 C C . SER A 1 115 ? 9.173 -1.254 8.247 1.00 95.00 115 SER A C 1
ATOM 900 O O . SER A 1 115 ? 8.387 -0.958 7.347 1.00 95.00 115 SER A O 1
ATOM 902 N N . ASP A 1 116 ? 9.163 -2.446 8.840 1.00 95.25 116 ASP A N 1
ATOM 903 C CA . ASP A 1 116 ? 8.205 -3.492 8.477 1.00 95.25 116 ASP A CA 1
ATOM 904 C C . ASP A 1 116 ? 6.765 -3.054 8.772 1.00 95.25 116 ASP A C 1
ATOM 906 O O . ASP A 1 116 ? 6.484 -2.515 9.843 1.00 95.25 116 ASP A O 1
ATOM 910 N N . TRP A 1 117 ? 5.859 -3.299 7.819 1.00 95.88 117 TRP A N 1
ATOM 911 C CA . TRP A 1 117 ? 4.416 -3.038 7.943 1.00 95.88 117 TRP A CA 1
ATOM 912 C C . TRP A 1 117 ? 4.053 -1.567 8.209 1.00 95.88 117 TRP A C 1
ATOM 914 O O . TRP A 1 117 ? 2.978 -1.264 8.727 1.00 95.88 117 TRP A O 1
ATOM 924 N N . PHE A 1 118 ? 4.934 -0.632 7.846 1.00 95.44 118 PHE A N 1
ATOM 925 C CA . PHE A 1 118 ? 4.731 0.786 8.130 1.00 95.44 118 PHE A CA 1
ATOM 926 C C . PHE A 1 118 ? 3.881 1.465 7.051 1.00 95.44 118 PHE A C 1
ATOM 928 O O . PHE A 1 118 ? 4.295 1.557 5.894 1.00 95.44 118 PHE A O 1
ATOM 935 N N . LEU A 1 119 ? 2.702 1.959 7.438 1.00 96.38 119 LEU A N 1
ATOM 936 C CA . LEU A 1 119 ? 1.794 2.709 6.565 1.00 96.38 119 LEU A CA 1
ATOM 937 C C . LEU A 1 119 ? 2.215 4.177 6.473 1.00 96.38 119 LEU A C 1
ATOM 939 O O . LEU A 1 119 ? 2.645 4.773 7.458 1.00 96.38 119 LEU A O 1
ATOM 943 N N . SER A 1 120 ? 2.040 4.786 5.303 1.00 92.75 120 SER A N 1
ATOM 944 C CA . SER A 1 120 ? 2.314 6.215 5.110 1.00 92.75 120 SER A CA 1
ATOM 945 C C . SER A 1 120 ? 1.021 7.030 5.047 1.00 92.75 120 SER A C 1
ATOM 947 O O . SER A 1 120 ? 0.107 6.704 4.288 1.00 92.75 120 SER A O 1
ATOM 949 N N . GLY A 1 121 ? 0.960 8.113 5.821 1.00 94.81 121 GLY A N 1
ATOM 950 C CA . GLY A 1 121 ? -0.118 9.102 5.778 1.00 94.81 121 GLY A CA 1
ATOM 951 C C . GLY A 1 121 ? 0.355 10.435 5.204 1.00 94.81 121 GLY A C 1
ATOM 952 O O . GLY A 1 121 ? 1.536 10.774 5.293 1.00 94.81 121 GLY A O 1
ATOM 953 N N . ALA A 1 122 ? -0.564 11.198 4.616 1.00 95.94 122 ALA A N 1
ATOM 954 C CA . ALA A 1 122 ? -0.302 12.584 4.249 1.00 95.94 122 ALA A CA 1
ATOM 955 C C . ALA A 1 122 ? -0.178 13.449 5.521 1.00 95.94 122 ALA A C 1
ATOM 957 O O . ALA A 1 122 ? -0.942 13.232 6.469 1.00 95.94 122 ALA A O 1
ATOM 958 N N . PRO A 1 123 ? 0.748 14.426 5.574 1.00 93.94 123 PRO A N 1
ATOM 959 C CA . PRO A 1 123 ? 0.866 15.324 6.719 1.00 93.94 123 PRO A CA 1
ATOM 960 C C . PRO A 1 123 ? -0.449 16.059 6.994 1.00 93.94 123 PRO A C 1
ATOM 962 O O . PRO A 1 123 ? -1.054 16.618 6.081 1.00 93.94 123 PRO A O 1
ATOM 965 N N . ASN A 1 124 ? -0.892 16.058 8.250 1.00 95.88 124 ASN A N 1
ATOM 966 C CA . ASN A 1 124 ? -2.057 16.814 8.693 1.00 95.88 124 ASN A CA 1
ATOM 967 C C . ASN A 1 124 ? -1.958 17.072 10.204 1.00 95.88 124 ASN A C 1
ATOM 969 O O . ASN A 1 124 ? -1.655 16.162 10.972 1.00 95.88 124 ASN A O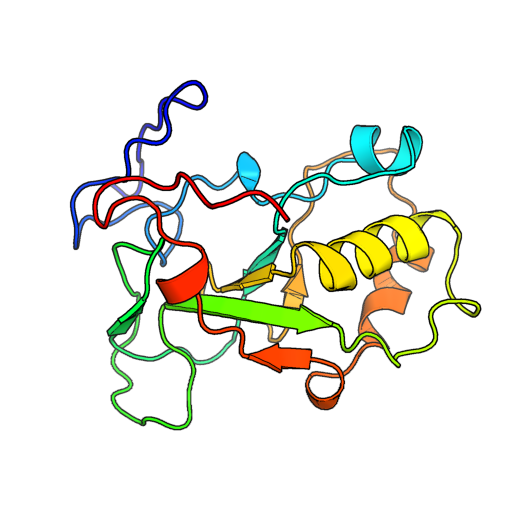 1
ATOM 973 N N . GLU A 1 125 ? -2.227 18.297 10.644 1.00 95.44 125 GLU A N 1
ATOM 974 C CA . GLU A 1 125 ? -2.148 18.674 12.064 1.00 95.44 125 GLU A CA 1
ATOM 975 C C . GLU A 1 125 ? -3.268 18.055 12.911 1.00 95.44 125 GLU A C 1
ATOM 977 O O . GLU A 1 125 ? -3.151 17.956 14.128 1.00 95.44 125 GLU A O 1
ATOM 982 N N . LYS A 1 126 ? -4.355 17.604 12.276 1.00 94.88 126 LYS A N 1
ATOM 983 C CA . LYS A 1 126 ? -5.515 17.011 12.952 1.00 94.88 126 LYS A CA 1
ATOM 984 C C . LYS A 1 126 ? -5.344 15.520 13.246 1.00 94.88 126 LYS A C 1
ATOM 986 O O . LYS A 1 126 ? -6.282 14.883 13.732 1.00 94.88 126 LYS A O 1
ATOM 991 N N . TRP A 1 127 ? -4.183 14.938 12.944 1.00 93.19 127 TRP A N 1
ATOM 992 C CA . TRP A 1 127 ? -3.907 13.546 13.274 1.00 93.19 127 TRP A CA 1
ATOM 993 C C . TRP A 1 127 ? -3.854 13.327 14.783 1.00 93.19 127 TRP A C 1
ATOM 995 O O . TRP A 1 127 ? -3.092 13.967 15.502 1.00 93.19 127 TRP A O 1
ATOM 1005 N N . ASN A 1 128 ? -4.615 12.343 15.259 1.00 92.75 128 ASN A N 1
ATOM 1006 C CA . ASN A 1 128 ? -4.443 11.817 16.604 1.00 92.75 128 ASN A CA 1
ATOM 1007 C C . ASN A 1 128 ? -3.410 10.681 16.576 1.00 92.75 128 ASN A C 1
ATOM 1009 O O . ASN A 1 128 ? -3.760 9.511 16.395 1.00 92.75 128 ASN A O 1
ATOM 1013 N N . ASN A 1 129 ? -2.135 11.034 16.737 1.00 90.50 129 ASN A N 1
ATOM 1014 C CA . ASN A 1 129 ? -1.032 10.075 16.653 1.00 90.50 129 ASN A CA 1
ATOM 1015 C C . ASN A 1 129 ? -1.123 8.972 17.717 1.00 90.50 129 ASN A C 1
ATOM 1017 O O . ASN A 1 129 ? -0.829 7.820 17.407 1.00 90.50 129 ASN A O 1
ATOM 1021 N N . ASP A 1 130 ? -1.620 9.268 18.922 1.00 93.25 130 ASP A N 1
ATOM 1022 C CA . ASP A 1 130 ? -1.802 8.262 19.978 1.00 93.25 130 ASP A CA 1
ATOM 1023 C C . ASP A 1 130 ? -2.767 7.149 19.551 1.00 93.25 130 ASP A C 1
ATOM 1025 O O . ASP A 1 130 ? -2.549 5.970 19.847 1.00 93.25 130 ASP A O 1
ATOM 1029 N N . GLN A 1 131 ? -3.836 7.498 18.824 1.00 91.88 131 GLN A N 1
ATOM 1030 C CA . GLN A 1 131 ? -4.719 6.489 18.242 1.00 91.88 131 GLN A CA 1
ATOM 1031 C C . GLN A 1 131 ? -4.036 5.770 17.080 1.00 91.88 131 GLN A C 1
ATOM 1033 O O . GLN A 1 131 ? -4.065 4.539 17.057 1.00 91.88 131 GLN A O 1
ATOM 1038 N N . LEU A 1 132 ? -3.377 6.484 16.162 1.00 92.56 132 LEU A N 1
ATOM 1039 C CA . LEU A 1 132 ? -2.696 5.870 15.014 1.00 92.56 1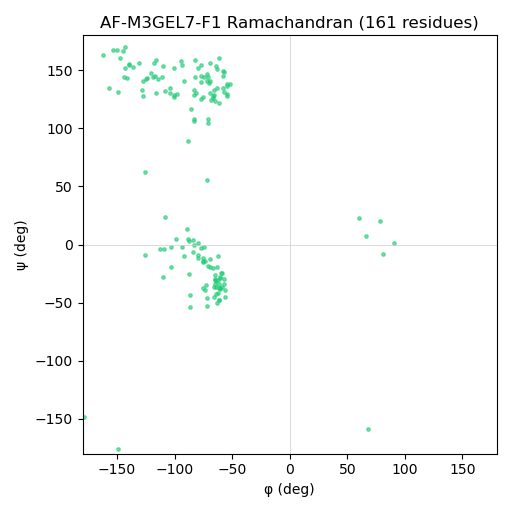32 LEU A CA 1
ATOM 1040 C C . LEU A 1 132 ? -1.622 4.859 15.444 1.00 92.56 132 LEU A C 1
ATOM 1042 O O . LEU A 1 132 ? -1.515 3.788 14.847 1.00 92.56 132 LEU A O 1
ATOM 1046 N N . HIS A 1 133 ? -0.897 5.120 16.534 1.00 92.56 133 HIS A N 1
ATOM 1047 C CA . HIS A 1 133 ? 0.089 4.190 17.089 1.00 92.56 133 HIS A CA 1
ATOM 1048 C C . HIS A 1 133 ? -0.508 2.829 17.472 1.00 92.56 133 HIS A C 1
ATOM 1050 O O . HIS A 1 133 ? 0.193 1.816 17.441 1.00 92.56 133 HIS A O 1
ATOM 1056 N N . LYS A 1 134 ? -1.815 2.750 17.760 1.00 94.12 134 LYS A N 1
ATOM 1057 C CA . LYS A 1 134 ? -2.482 1.471 18.045 1.00 94.12 134 LYS A CA 1
ATOM 1058 C C . LYS A 1 134 ? -2.544 0.549 16.830 1.00 94.12 134 LYS A C 1
ATOM 1060 O O . LYS A 1 134 ? -2.682 -0.654 17.033 1.00 94.12 134 LYS A O 1
ATOM 1065 N N . LEU A 1 135 ? -2.404 1.059 15.602 1.00 94.19 135 LEU A N 1
ATOM 1066 C CA . LEU A 1 135 ? -2.303 0.225 14.397 1.00 94.19 135 LEU A CA 1
ATOM 1067 C C . LEU A 1 135 ? -1.094 -0.720 14.451 1.00 94.19 135 LEU A C 1
ATOM 1069 O O . LEU A 1 135 ? -1.161 -1.804 13.885 1.00 94.19 135 LEU A O 1
ATOM 1073 N N . GLY A 1 136 ? -0.049 -0.383 15.218 1.00 91.31 136 GLY A N 1
ATOM 1074 C CA . GLY A 1 136 ? 1.088 -1.276 15.467 1.00 91.31 136 GLY A CA 1
ATOM 1075 C C . GLY A 1 136 ? 0.731 -2.576 16.204 1.00 91.31 136 GLY A C 1
ATOM 1076 O O . GLY A 1 136 ? 1.558 -3.478 16.280 1.00 91.31 136 GLY A O 1
ATOM 1077 N N . LYS A 1 137 ? -0.497 -2.706 16.729 1.00 91.31 137 LYS A N 1
ATOM 1078 C CA . LYS A 1 137 ? -1.019 -3.969 17.279 1.00 91.31 137 LYS A CA 1
ATOM 1079 C C . LYS A 1 137 ? -1.409 -4.981 16.197 1.00 91.31 137 LYS A C 1
ATOM 1081 O O . LYS A 1 137 ? -1.629 -6.144 16.521 1.00 91.31 137 LYS A O 1
ATOM 1086 N N . VAL A 1 138 ? -1.547 -4.552 14.942 1.00 95.44 138 VAL A N 1
ATOM 1087 C CA . VAL A 1 138 ? -1.848 -5.448 13.823 1.00 95.44 138 VAL A CA 1
ATOM 1088 C C . VAL A 1 138 ? -0.544 -6.075 13.349 1.00 95.44 138 VAL A C 1
ATOM 1090 O O . VAL A 1 138 ? 0.290 -5.416 12.733 1.00 95.44 138 VAL A O 1
ATOM 1093 N N . LEU A 1 139 ? -0.359 -7.350 13.672 1.00 94.56 139 LEU A N 1
ATOM 1094 C CA . LEU A 1 139 ? 0.845 -8.092 13.320 1.00 94.56 139 LEU A CA 1
ATOM 1095 C C . LEU A 1 139 ? 0.784 -8.609 11.877 1.00 94.56 139 LEU A C 1
ATOM 1097 O O . LEU A 1 139 ? -0.290 -8.772 11.297 1.00 94.56 139 LEU A O 1
ATOM 1101 N N . GLY A 1 140 ? 1.956 -8.904 11.310 1.00 93.44 140 GLY A N 1
ATOM 1102 C CA . GLY A 1 140 ? 2.093 -9.394 9.935 1.00 93.44 140 GLY A CA 1
ATOM 1103 C C . GLY A 1 140 ? 1.311 -10.681 9.642 1.00 93.44 140 GLY A C 1
ATOM 1104 O O . GLY A 1 140 ? 0.831 -10.869 8.530 1.00 93.44 140 GLY A O 1
ATOM 1105 N N . ASP A 1 141 ? 1.116 -11.543 10.644 1.00 96.25 141 ASP A N 1
ATOM 1106 C CA . ASP A 1 141 ? 0.353 -12.793 10.520 1.00 96.25 141 ASP A CA 1
ATOM 1107 C C . ASP A 1 141 ? -1.160 -12.577 10.327 1.00 96.25 141 ASP A C 1
ATOM 1109 O O . ASP A 1 141 ? -1.877 -13.505 9.946 1.00 96.25 141 ASP A O 1
ATOM 1113 N N . GLN A 1 142 ? -1.651 -11.355 10.545 1.00 97.94 142 GLN A N 1
ATOM 1114 C CA . GLN A 1 142 ? -3.027 -10.955 10.258 1.00 97.94 142 GLN A CA 1
ATOM 1115 C C . GLN A 1 142 ? -3.222 -10.554 8.797 1.00 97.94 142 GLN A C 1
ATOM 1117 O O . GLN A 1 142 ? -4.358 -10.338 8.374 1.00 97.94 142 GLN A O 1
ATOM 1122 N N . PHE A 1 143 ? -2.146 -10.479 8.015 1.00 97.81 143 PHE A N 1
ATOM 1123 C CA . PHE A 1 143 ? -2.205 -10.191 6.593 1.00 97.81 143 PHE A CA 1
ATOM 1124 C C . PHE A 1 143 ? -2.069 -11.462 5.755 1.00 97.81 143 PHE A C 1
ATOM 1126 O O . PHE A 1 143 ? -1.459 -12.453 6.153 1.00 97.81 143 PHE A O 1
ATOM 1133 N N . GLU A 1 144 ? -2.656 -11.420 4.569 1.00 97.25 144 GLU A N 1
ATOM 1134 C CA . GLU A 1 144 ? -2.530 -12.439 3.533 1.00 97.25 144 GLU A CA 1
ATOM 1135 C C . GLU A 1 144 ? -2.021 -11.792 2.244 1.00 97.25 144 GLU A C 1
ATOM 1137 O O . GLU A 1 144 ? -2.372 -10.649 1.933 1.00 97.25 144 GLU A O 1
ATOM 1142 N N . ALA A 1 145 ? -1.169 -12.504 1.507 1.00 95.44 145 ALA A N 1
ATOM 1143 C CA . ALA A 1 145 ? -0.752 -12.070 0.181 1.00 95.44 145 ALA A CA 1
ATOM 1144 C C . ALA A 1 145 ? -1.933 -12.193 -0.790 1.00 95.44 145 ALA A C 1
ATOM 1146 O O . ALA A 1 145 ? -2.686 -13.166 -0.750 1.00 95.44 145 ALA A O 1
ATOM 1147 N N . VAL A 1 146 ? -2.090 -11.199 -1.659 1.00 94.19 146 VAL A N 1
ATOM 1148 C CA . VAL A 1 146 ? -3.132 -11.168 -2.685 1.00 94.19 146 VAL A CA 1
ATOM 1149 C C . VAL A 1 146 ? -2.489 -11.376 -4.044 1.00 94.19 146 VAL A C 1
ATOM 1151 O O . VAL A 1 146 ? -1.518 -10.699 -4.381 1.00 94.19 146 VAL A O 1
ATOM 1154 N N . ASP A 1 147 ? -3.066 -12.277 -4.836 1.00 90.75 147 ASP A N 1
ATOM 1155 C CA . ASP A 1 147 ? -2.728 -12.398 -6.248 1.00 90.75 147 ASP A CA 1
ATOM 1156 C C . ASP A 1 147 ? -3.282 -11.198 -7.031 1.00 90.75 147 ASP A C 1
ATOM 1158 O O . ASP A 1 147 ? -4.486 -11.077 -7.295 1.00 90.75 147 ASP A O 1
ATOM 1162 N N . SER A 1 148 ? -2.376 -10.289 -7.379 1.00 91.06 148 SER A N 1
ATOM 1163 C CA . SER A 1 148 ? -2.695 -9.069 -8.109 1.00 91.06 148 SER A CA 1
ATOM 1164 C C . SER A 1 148 ? -2.974 -9.304 -9.599 1.00 91.06 148 SER A C 1
ATOM 1166 O O . SER A 1 148 ? -3.536 -8.406 -10.224 1.00 91.06 148 SER A O 1
ATOM 1168 N N . GLU A 1 149 ? -2.650 -10.468 -10.181 1.00 89.69 149 GLU A N 1
ATOM 1169 C CA . GLU A 1 149 ? -2.934 -10.744 -11.601 1.00 89.69 149 GLU A CA 1
ATOM 1170 C C . GLU A 1 149 ? -4.437 -10.685 -11.885 1.00 89.69 149 GLU A C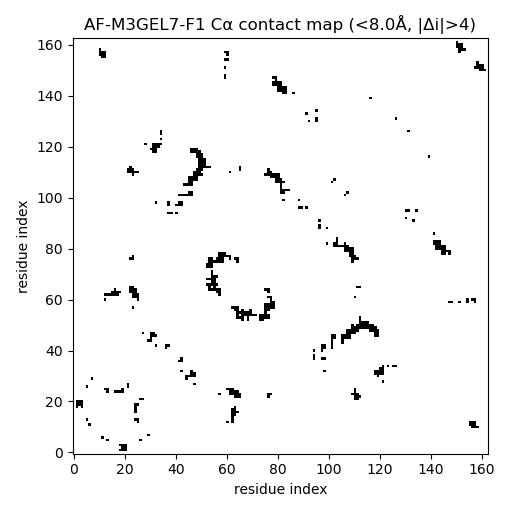 1
ATOM 1172 O O . GLU A 1 149 ? -4.873 -10.122 -12.889 1.00 89.69 149 GLU A O 1
ATOM 1177 N N . SER A 1 150 ? -5.249 -11.171 -10.944 1.00 89.50 150 SER A N 1
ATOM 1178 C CA . SER A 1 150 ? -6.711 -11.123 -11.036 1.00 89.50 150 SER A CA 1
ATOM 1179 C C . SER A 1 150 ? -7.277 -9.696 -11.118 1.00 89.50 150 SER A C 1
ATOM 1181 O O . SER A 1 150 ? -8.326 -9.485 -11.742 1.00 89.50 150 SER A O 1
ATOM 1183 N N . LEU A 1 151 ? -6.573 -8.725 -10.524 1.00 91.81 151 LEU A N 1
ATOM 1184 C CA . LEU A 1 151 ? -6.946 -7.311 -10.464 1.00 91.81 151 LEU A CA 1
ATOM 1185 C C . LEU A 1 151 ? -6.455 -6.524 -11.683 1.00 91.81 151 LEU A C 1
ATOM 1187 O O . LEU A 1 151 ? -7.046 -5.498 -12.011 1.00 91.81 151 LEU A O 1
ATOM 1191 N N . MET A 1 152 ? -5.389 -6.983 -12.334 1.00 94.62 152 MET A N 1
ATOM 1192 C CA . MET A 1 152 ? -4.737 -6.289 -13.439 1.00 94.62 152 MET A CA 1
ATOM 1193 C C . MET A 1 152 ? -5.637 -6.264 -14.682 1.00 94.62 152 MET A C 1
ATOM 1195 O O . MET A 1 152 ? -6.079 -7.304 -15.170 1.00 94.62 152 MET A O 1
ATOM 1199 N N . ILE A 1 153 ? -5.909 -5.065 -15.205 1.00 94.00 153 ILE A N 1
ATOM 1200 C CA . ILE A 1 153 ? -6.616 -4.893 -16.487 1.00 94.00 153 ILE A CA 1
ATOM 1201 C C . ILE A 1 153 ? -5.624 -4.923 -17.654 1.00 94.00 153 ILE A C 1
ATOM 1203 O O . ILE A 1 153 ? -5.870 -5.568 -18.669 1.00 94.00 153 ILE A O 1
ATOM 1207 N N . SER A 1 154 ? -4.486 -4.244 -17.499 1.00 93.06 154 SER A N 1
ATOM 1208 C CA . SER A 1 154 ? -3.389 -4.231 -18.465 1.00 93.06 154 SER A CA 1
ATOM 1209 C C . SER A 1 154 ? -2.057 -4.190 -17.732 1.00 93.06 154 SER A C 1
ATOM 1211 O O . SER A 1 154 ? -1.924 -3.518 -16.708 1.00 93.06 154 SER A O 1
ATOM 1213 N N . THR A 1 155 ? -1.052 -4.868 -18.284 1.00 91.62 155 THR A N 1
ATOM 1214 C CA . THR A 1 155 ? 0.302 -4.901 -17.725 1.00 91.62 155 THR A CA 1
ATOM 1215 C C . THR A 1 155 ? 0.934 -3.524 -17.648 1.00 91.62 155 THR A C 1
ATOM 1217 O O . THR A 1 155 ? 1.745 -3.315 -16.748 1.00 91.62 155 THR A O 1
ATOM 1220 N N . ASP A 1 156 ? 0.547 -2.595 -18.536 1.00 91.94 156 ASP A N 1
ATOM 1221 C CA . ASP A 1 156 ? 1.094 -1.236 -18.678 1.00 91.94 156 ASP A CA 1
ATOM 1222 C C . ASP A 1 156 ? 0.279 -0.118 -18.008 1.00 91.94 156 ASP A C 1
ATOM 1224 O O . ASP A 1 156 ? 0.646 1.057 -18.070 1.00 91.94 156 ASP A O 1
ATOM 1228 N N . SER A 1 157 ? -0.780 -0.489 -17.287 1.00 93.81 157 SER A N 1
ATOM 1229 C CA . SER A 1 157 ? -1.682 0.430 -16.593 1.00 93.81 157 SER A CA 1
ATOM 1230 C C . SER A 1 157 ? -1.789 0.077 -15.112 1.00 93.81 157 SER A C 1
ATOM 1232 O O . SER A 1 157 ? -1.819 -1.093 -14.751 1.00 93.81 157 SER A O 1
ATOM 1234 N N . GLY A 1 158 ? -1.869 1.081 -14.242 1.00 92.62 158 GLY A N 1
ATOM 1235 C CA . GLY A 1 158 ? -2.151 0.932 -12.813 1.00 92.62 158 GLY A CA 1
ATOM 1236 C C . GLY A 1 158 ? -3.638 0.730 -12.530 1.00 92.62 158 GLY A C 1
ATOM 1237 O O . GLY A 1 158 ? -4.035 0.632 -11.372 1.00 92.62 158 GLY A O 1
ATOM 1238 N N . GLU A 1 159 ? -4.461 0.684 -13.578 1.00 93.69 159 GLU A N 1
ATOM 1239 C CA . GLU A 1 159 ? -5.889 0.439 -13.477 1.00 93.69 159 GLU A CA 1
ATOM 1240 C C . GLU A 1 159 ? -6.159 -0.984 -12.985 1.00 93.69 159 GLU A C 1
ATOM 1242 O O . GLU A 1 159 ? -5.665 -1.972 -13.539 1.00 93.69 159 GLU A O 1
ATOM 1247 N N . ALA A 1 160 ? -6.967 -1.070 -11.935 1.00 91.88 160 ALA A N 1
ATOM 1248 C CA . ALA A 1 160 ? -7.334 -2.314 -11.291 1.00 91.88 160 ALA A CA 1
ATOM 1249 C C . ALA A 1 160 ? -8.844 -2.521 -11.374 1.00 91.88 160 ALA A C 1
ATOM 1251 O O . ALA A 1 160 ? -9.616 -1.568 -11.213 1.00 91.88 160 ALA A O 1
ATOM 1252 N N . LYS A 1 161 ? -9.266 -3.777 -11.539 1.00 88.88 161 LYS A N 1
ATOM 1253 C CA . LYS A 1 161 ? -10.667 -4.161 -11.356 1.00 88.88 161 LYS A CA 1
ATOM 1254 C C . LYS A 1 161 ? -11.130 -3.714 -9.970 1.00 88.88 161 LYS A C 1
ATOM 1256 O O . LYS A 1 161 ? -10.478 -3.992 -8.962 1.00 88.88 161 LYS A O 1
ATOM 1261 N N . GLN A 1 162 ? -12.244 -2.993 -9.943 1.00 75.88 162 GLN A N 1
ATOM 1262 C CA . GLN A 1 162 ? -12.897 -2.587 -8.705 1.00 75.88 162 GLN A CA 1
ATOM 1263 C C . GLN A 1 162 ? -13.735 -3.768 -8.200 1.00 75.88 162 GLN A C 1
ATOM 1265 O O . GLN A 1 162 ? -14.473 -4.364 -8.985 1.00 75.88 162 GLN A O 1
ATOM 1270 N N . ASN A 1 163 ? -13.586 -4.110 -6.919 1.00 57.81 163 ASN A N 1
ATOM 1271 C CA . ASN A 1 163 ? -14.403 -5.119 -6.234 1.00 57.81 163 ASN A CA 1
ATOM 1272 C C . ASN A 1 163 ? -15.672 -4.497 -5.651 1.00 57.81 163 ASN A C 1
ATOM 1274 O O . ASN A 1 163 ? -15.560 -3.398 -5.051 1.00 57.81 163 ASN A O 1
#

Foldseek 3Di:
DQDDDDDPVFQFADAAADHHPWQLRDDQVLQAAEPVCLVVQADQAAHEDADQDAAQAADPPGRHHDDDHHDPPHHHFFWFKAQAPPDDDPPADSSVVNVNVCSHFHNHTHTHHDHHPGTHHDDDPPDPVVRVVCCVVDDPVRMDTDDQVQQDPDNRGNHGDHD

pLDDT: mean 94.56, std 5.82, range [50.59, 98.5]

Secondary structure (DSSP, 8-state):
-------TT--BPPPTT---SSTT---SGGGSB-HHHHHHT---SPEEEEES---S-B-TT----------TTSPPBT-EEEE-TTS--TTS-HHHHHHHHHHHHT-EEEEEESSTTEE-B---TT--HHHHGGGGGS-GGGEEEE-GGGTBS-TTB--B---

Mean predicted aligned error: 3.3 Å

Solvent-accessible surface area (backbone atoms only — not comparable to full-atom values): 9250 Å² total; per-residue (Å²): 130,52,74,73,88,76,64,88,91,50,46,72,53,61,66,73,70,43,79,32,82,30,38,7,34,54,74,64,73,79,19,37,49,47,67,69,31,46,74,71,58,53,51,95,50,40,33,31,27,20,30,68,64,44,12,59,37,53,36,67,75,26,28,17,51,82,48,86,40,80,57,84,92,34,56,32,20,18,44,33,36,27,36,44,84,84,62,86,52,84,92,48,56,76,58,54,36,24,53,52,51,18,25,45,74,54,10,29,32,32,33,37,78,42,56,69,82,38,72,47,63,55,92,61,90,84,63,59,58,79,63,58,58,55,58,73,73,67,54,76,86,51,44,42,81,50,78,50,71,85,32,52,75,43,98,69,34,61,46,56,66,82,132